Protein AF-A0A518CTK1-F1 (afdb_monomer_lite)

Secondary structure (DSSP, 8-state):
--THHHHHHHHHHHHHHHHHHHHHHHHHHHHHHHHHHTT------HHHHHHHHHHHHHHHHHHHHHTT-S-PPP-

Radius of gyration: 16.84 Å; chains: 1; bounding box: 42×26×44 Å

Sequence (75 aa):
MQPWHLLVYALASWMNREQQLAIEYLKTENSILREKIGKKRILLTDEQRRRLAVKGKQLGRKLLSELSAIFTPVP

Organism: NCBI:txid2528007

Foldseek 3Di:
DPPVVVVVVVVVVVVVVVVVVVLVVVLVVVVVVDVVCPPDDDDDDPVRLVVCLVVDVVCDDVSCVVSVPPDDRDD

Structure (mmCIF, N/CA/C/O backbone):
data_AF-A0A518CTK1-F1
#
_entry.id   AF-A0A518CTK1-F1
#
loop_
_atom_site.group_PDB
_atom_site.id
_atom_site.type_symbol
_atom_site.label_atom_id
_atom_site.label_alt_id
_atom_site.label_comp_id
_atom_site.label_asym_id
_atom_site.label_entity_id
_atom_site.label_seq_id
_atom_site.pdbx_PDB_ins_code
_atom_site.Cartn_x
_atom_site.Cartn_y
_atom_site.Cartn_z
_atom_site.occupancy
_atom_site.B_iso_or_equiv
_atom_site.auth_seq_id
_atom_site.auth_comp_id
_atom_site.auth_asym_id
_atom_site.auth_atom_id
_atom_site.pdbx_PDB_model_num
ATOM 1 N N . MET A 1 1 ? 22.009 -15.003 -23.903 1.00 70.31 1 MET A N 1
ATOM 2 C CA . MET A 1 1 ? 21.194 -13.837 -23.499 1.00 70.31 1 MET A CA 1
ATOM 3 C C . MET A 1 1 ? 21.190 -12.837 -24.640 1.00 70.31 1 MET A C 1
ATOM 5 O O . MET A 1 1 ? 22.252 -12.326 -24.968 1.00 70.31 1 MET A O 1
ATOM 9 N N . GLN A 1 2 ? 20.055 -12.614 -25.306 1.00 87.56 2 GLN A N 1
ATOM 10 C CA . GLN A 1 2 ? 20.001 -11.600 -26.367 1.00 87.56 2 GLN A CA 1
ATOM 11 C C . GLN A 1 2 ? 20.074 -10.190 -25.745 1.00 87.56 2 GLN A C 1
ATOM 13 O O . GLN A 1 2 ? 19.467 -9.989 -24.693 1.00 87.56 2 GLN A O 1
ATOM 18 N N . PRO A 1 3 ? 20.772 -9.222 -26.364 1.00 83.06 3 PRO A N 1
ATOM 19 C CA . PRO A 1 3 ? 21.095 -7.921 -25.761 1.00 83.06 3 PRO A CA 1
ATOM 20 C C . PRO A 1 3 ? 19.876 -7.097 -25.314 1.00 83.06 3 PRO A C 1
ATOM 22 O O . PRO A 1 3 ? 19.962 -6.345 -24.347 1.00 83.06 3 PRO A O 1
ATOM 25 N N . TRP A 1 4 ? 18.711 -7.291 -25.937 1.00 91.62 4 TRP A N 1
ATOM 26 C CA . TRP A 1 4 ? 17.472 -6.614 -25.547 1.00 91.62 4 TRP A CA 1
ATOM 27 C C . TRP A 1 4 ? 16.934 -7.045 -24.171 1.00 91.62 4 TRP A C 1
ATOM 29 O O . TRP A 1 4 ? 16.238 -6.264 -23.528 1.00 91.62 4 TRP A O 1
ATOM 39 N N . HIS A 1 5 ? 17.295 -8.233 -23.666 1.00 92.12 5 HIS A N 1
ATOM 40 C CA . HIS A 1 5 ? 16.886 -8.667 -22.324 1.00 92.12 5 HIS A CA 1
ATOM 41 C C . HIS A 1 5 ? 17.432 -7.727 -21.247 1.00 92.12 5 HIS A C 1
ATOM 43 O O . HIS A 1 5 ? 16.718 -7.404 -20.306 1.00 92.12 5 HIS A O 1
ATOM 49 N N . LEU A 1 6 ? 18.673 -7.246 -21.396 1.00 92.12 6 LEU A N 1
ATOM 50 C CA . LEU A 1 6 ? 19.285 -6.315 -20.443 1.00 92.12 6 LEU A CA 1
ATOM 51 C C . LEU A 1 6 ? 18.521 -4.989 -20.387 1.00 92.12 6 LEU A C 1
ATOM 53 O O . LEU A 1 6 ? 18.307 -4.455 -19.301 1.00 92.12 6 LEU A O 1
ATOM 57 N N . LEU A 1 7 ? 18.052 -4.500 -21.539 1.00 93.56 7 LEU A N 1
ATOM 58 C CA . LEU A 1 7 ? 17.223 -3.296 -21.619 1.00 93.56 7 LEU A CA 1
ATOM 59 C C . LEU A 1 7 ? 15.876 -3.500 -20.914 1.00 93.56 7 LEU A C 1
ATOM 61 O O . LEU A 1 7 ? 15.460 -2.652 -20.128 1.00 93.56 7 LEU A O 1
ATOM 65 N N . VAL A 1 8 ? 15.227 -4.648 -21.134 1.00 95.19 8 VAL A N 1
ATOM 66 C CA . VAL A 1 8 ? 13.963 -4.992 -20.465 1.00 95.19 8 VAL A CA 1
ATOM 67 C C . VAL A 1 8 ? 14.155 -5.130 -18.953 1.00 95.19 8 VAL A C 1
ATOM 69 O O . VAL A 1 8 ? 13.356 -4.591 -18.192 1.00 95.19 8 VAL A O 1
ATOM 72 N N . TYR A 1 9 ? 15.224 -5.786 -18.493 1.00 94.19 9 TYR A N 1
ATOM 73 C CA . TYR A 1 9 ? 15.516 -5.915 -17.064 1.00 94.19 9 TYR A CA 1
ATOM 74 C C . TYR A 1 9 ? 15.829 -4.574 -16.405 1.00 94.19 9 TYR A C 1
ATOM 76 O O . TYR A 1 9 ? 15.349 -4.322 -15.298 1.00 94.19 9 TYR A O 1
ATOM 84 N N . ALA A 1 10 ? 16.596 -3.707 -17.066 1.00 93.12 10 ALA A N 1
ATOM 85 C CA . ALA A 1 10 ? 16.882 -2.369 -16.565 1.00 93.12 10 ALA A CA 1
ATOM 86 C C . ALA A 1 10 ? 15.591 -1.545 -16.431 1.00 93.12 10 ALA A C 1
ATOM 88 O O . ALA A 1 10 ? 15.342 -0.961 -15.375 1.00 93.12 10 ALA A O 1
ATOM 89 N N . LEU A 1 11 ? 14.728 -1.576 -17.451 1.00 95.19 11 LEU A N 1
ATOM 90 C CA . LEU A 1 11 ? 13.443 -0.877 -17.440 1.00 95.19 11 LEU A CA 1
ATOM 91 C C . LEU A 1 11 ? 12.494 -1.424 -16.364 1.00 95.19 11 LEU A C 1
ATOM 93 O O . LEU A 1 11 ? 11.905 -0.651 -15.610 1.00 95.19 11 LEU A O 1
ATOM 97 N N . ALA A 1 12 ? 12.377 -2.749 -16.249 1.00 94.06 12 ALA A N 1
ATOM 98 C CA . ALA A 1 12 ? 11.559 -3.393 -15.225 1.00 94.06 12 ALA A CA 1
ATOM 99 C C . ALA A 1 12 ? 12.065 -3.059 -13.816 1.00 94.06 12 ALA A C 1
ATOM 101 O O . ALA A 1 12 ? 11.271 -2.757 -12.929 1.00 94.06 12 ALA A O 1
ATOM 102 N N . SER A 1 13 ? 13.385 -3.047 -13.620 1.00 92.88 13 SER A N 1
ATOM 103 C CA . SER A 1 13 ? 14.004 -2.690 -12.340 1.00 92.88 13 SER A CA 1
ATOM 104 C C . SER A 1 13 ? 13.754 -1.230 -11.972 1.00 92.88 13 SER A C 1
ATOM 106 O O . SER A 1 13 ? 13.493 -0.934 -10.808 1.00 92.88 13 SER A O 1
ATOM 108 N N . TRP A 1 14 ? 13.817 -0.319 -12.946 1.00 93.75 14 TRP A N 1
ATOM 109 C CA . TRP A 1 14 ? 13.498 1.093 -12.745 1.00 93.75 14 TRP A CA 1
ATOM 110 C C . TRP A 1 14 ? 12.029 1.287 -12.360 1.00 93.75 14 TRP A C 1
ATOM 112 O O . TRP A 1 14 ? 11.730 1.862 -11.315 1.00 93.75 14 TRP A O 1
ATOM 122 N N . MET A 1 15 ? 11.114 0.720 -13.148 1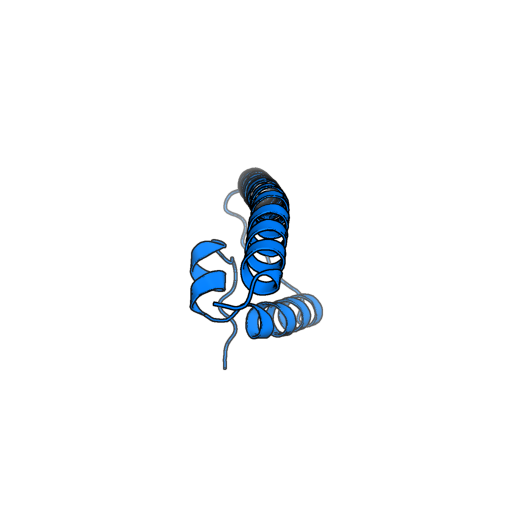.00 94.31 15 MET A N 1
ATOM 123 C CA . MET A 1 15 ? 9.676 0.805 -12.893 1.00 94.31 15 MET A CA 1
ATOM 124 C C . MET A 1 15 ? 9.298 0.196 -11.537 1.00 94.31 15 MET A C 1
ATOM 126 O O . MET A 1 15 ? 8.477 0.757 -10.815 1.00 94.31 15 MET A O 1
ATOM 130 N N . ASN A 1 16 ? 9.929 -0.915 -11.152 1.00 92.31 16 ASN A N 1
ATOM 131 C CA . ASN A 1 16 ? 9.691 -1.548 -9.859 1.00 92.31 16 ASN A CA 1
ATOM 132 C C . ASN A 1 16 ? 10.104 -0.649 -8.679 1.00 92.31 16 ASN A C 1
ATOM 134 O O . ASN A 1 16 ? 9.450 -0.675 -7.642 1.00 92.31 16 ASN A O 1
ATOM 138 N N . ARG A 1 17 ? 11.155 0.175 -8.819 1.00 91.50 17 ARG A N 1
ATOM 139 C CA . ARG A 1 17 ? 11.577 1.120 -7.765 1.00 91.50 17 ARG A CA 1
ATOM 140 C C . ARG A 1 17 ? 10.551 2.229 -7.549 1.00 91.50 17 ARG A C 1
ATOM 142 O O . ARG A 1 17 ? 10.162 2.469 -6.412 1.00 91.50 17 ARG A O 1
ATOM 149 N N . GLU A 1 18 ? 10.080 2.850 -8.627 1.00 91.38 18 GLU A N 1
ATOM 150 C CA . GLU A 1 18 ? 9.014 3.864 -8.576 1.00 91.38 18 GLU A CA 1
ATOM 151 C C . GLU A 1 18 ? 7.723 3.290 -7.968 1.00 91.38 18 GLU A C 1
ATOM 153 O O . GLU A 1 18 ? 7.117 3.888 -7.078 1.00 91.38 18 GLU A O 1
ATOM 158 N N . GLN A 1 19 ? 7.335 2.078 -8.382 1.00 89.88 19 GLN A N 1
ATOM 159 C CA . GLN A 1 19 ? 6.177 1.384 -7.811 1.00 89.88 19 GLN A CA 1
ATOM 160 C C . GLN A 1 19 ? 6.349 1.103 -6.314 1.00 89.88 19 GLN A C 1
ATOM 162 O O . GLN A 1 19 ? 5.396 1.261 -5.550 1.00 89.88 19 GLN A O 1
ATOM 167 N N . GLN A 1 20 ? 7.554 0.725 -5.879 1.00 90.12 20 GLN A N 1
ATOM 168 C CA . GLN A 1 20 ? 7.832 0.462 -4.470 1.00 90.12 20 GLN A CA 1
ATOM 169 C C . GLN A 1 20 ? 7.674 1.723 -3.612 1.00 90.12 20 GLN A C 1
ATOM 171 O O . GLN A 1 20 ? 7.078 1.642 -2.537 1.00 90.12 20 GLN A O 1
ATOM 176 N N . LEU A 1 21 ? 8.129 2.882 -4.102 1.00 93.38 21 LEU A N 1
ATOM 177 C CA . LEU A 1 21 ? 7.957 4.168 -3.416 1.00 93.38 21 LEU A CA 1
ATOM 178 C C . LEU A 1 21 ? 6.474 4.530 -3.255 1.00 93.38 21 LEU A C 1
ATOM 180 O O . LEU A 1 21 ? 6.043 4.920 -2.171 1.00 93.38 21 LEU A O 1
ATOM 184 N N . ALA A 1 22 ? 5.668 4.339 -4.303 1.00 91.12 22 ALA A N 1
ATOM 185 C CA . ALA A 1 22 ? 4.227 4.577 -4.232 1.00 91.12 22 ALA A CA 1
ATOM 186 C C . ALA A 1 22 ? 3.532 3.639 -3.226 1.00 91.12 22 ALA A C 1
ATOM 188 O O . ALA A 1 22 ? 2.670 4.072 -2.459 1.00 91.12 22 ALA A O 1
ATOM 189 N N . ILE A 1 23 ? 3.921 2.359 -3.189 1.00 88.69 23 ILE A N 1
ATOM 190 C CA . ILE A 1 23 ? 3.403 1.389 -2.213 1.00 88.69 23 ILE A CA 1
ATOM 191 C C . ILE A 1 23 ? 3.777 1.803 -0.787 1.00 88.69 23 ILE A C 1
ATOM 193 O O . ILE A 1 23 ? 2.932 1.745 0.105 1.00 88.69 23 ILE A O 1
ATOM 197 N N . GLU A 1 24 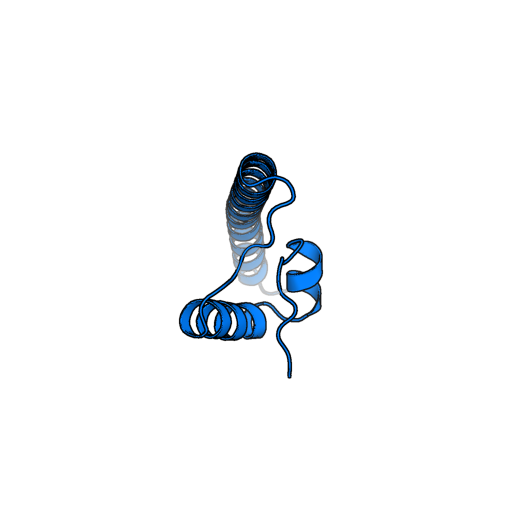? 5.023 2.210 -0.556 1.00 91.31 24 GLU A N 1
ATOM 198 C CA . GLU A 1 24 ? 5.506 2.632 0.759 1.00 91.31 24 GLU A CA 1
ATOM 199 C C . GLU A 1 24 ? 4.780 3.884 1.264 1.00 91.31 24 GLU A C 1
ATOM 201 O O . GLU A 1 24 ? 4.322 3.918 2.412 1.00 91.31 24 GLU A O 1
ATOM 206 N N . TYR A 1 25 ? 4.576 4.866 0.386 1.00 92.12 25 TYR A N 1
ATOM 207 C CA . TYR A 1 25 ? 3.778 6.048 0.687 1.00 92.12 25 TYR A CA 1
ATOM 208 C C . TYR A 1 25 ? 2.342 5.673 1.086 1.00 92.12 25 TYR A C 1
ATOM 210 O O . TYR A 1 25 ? 1.884 6.043 2.167 1.00 92.12 25 TYR A O 1
ATOM 218 N N . LEU A 1 26 ? 1.653 4.860 0.275 1.00 89.50 26 LEU A N 1
ATOM 219 C CA . LEU A 1 26 ? 0.274 4.435 0.552 1.00 89.50 26 LEU A CA 1
ATOM 220 C C . LEU A 1 26 ? 0.158 3.564 1.813 1.00 89.50 26 LEU A C 1
ATOM 222 O O . LEU A 1 26 ? -0.860 3.606 2.507 1.00 89.50 26 LEU A O 1
ATOM 226 N N . LYS A 1 27 ? 1.177 2.759 2.143 1.00 87.81 27 LYS A N 1
ATOM 227 C CA . LYS A 1 27 ? 1.234 2.026 3.421 1.00 87.81 27 LYS A CA 1
ATOM 228 C C . LYS A 1 27 ? 1.329 2.989 4.599 1.00 87.81 27 LYS A C 1
ATOM 230 O O . LYS A 1 27 ? 0.605 2.819 5.581 1.00 87.81 27 LYS A O 1
ATOM 235 N N . THR A 1 28 ? 2.187 3.998 4.484 1.00 90.88 28 THR A N 1
ATOM 236 C CA . THR A 1 28 ? 2.377 5.025 5.514 1.00 90.88 28 THR A CA 1
ATOM 237 C C . THR A 1 28 ? 1.092 5.819 5.728 1.00 90.88 28 THR A C 1
ATOM 239 O O . THR A 1 28 ? 0.629 5.952 6.860 1.00 90.88 28 THR A O 1
ATOM 242 N N . GLU A 1 29 ? 0.443 6.251 4.646 1.00 89.69 29 GLU A N 1
ATOM 243 C CA . GLU A 1 29 ? -0.843 6.944 4.703 1.00 89.69 29 GLU A CA 1
ATOM 244 C C . GLU A 1 29 ? -1.929 6.076 5.358 1.00 89.69 29 GLU A C 1
ATOM 246 O O . GLU A 1 29 ? -2.591 6.519 6.297 1.00 89.69 29 GLU A O 1
ATOM 251 N N . ASN A 1 30 ? -2.064 4.807 4.951 1.00 88.31 30 ASN A N 1
ATOM 252 C CA . ASN A 1 30 ? -2.996 3.869 5.584 1.00 88.31 30 ASN A CA 1
ATOM 253 C C . ASN A 1 30 ? -2.718 3.689 7.084 1.00 88.31 30 ASN A C 1
ATOM 255 O O . ASN A 1 30 ? -3.663 3.588 7.867 1.00 88.31 30 ASN A O 1
ATOM 259 N N . SER A 1 31 ? -1.450 3.652 7.503 1.00 85.81 31 SER A N 1
ATOM 260 C CA . SER A 1 31 ? -1.080 3.563 8.920 1.00 85.81 31 SER A CA 1
ATOM 261 C C . SER A 1 31 ? -1.530 4.800 9.697 1.00 85.81 31 SER A C 1
ATOM 263 O O . SER A 1 31 ? -2.188 4.667 10.728 1.00 85.81 31 SER A O 1
ATOM 265 N N . ILE A 1 32 ? -1.259 5.997 9.169 1.00 89.75 32 ILE A N 1
ATOM 266 C CA . ILE A 1 32 ? -1.678 7.269 9.775 1.00 89.75 32 ILE A CA 1
ATOM 267 C C . ILE A 1 32 ? -3.209 7.347 9.861 1.00 89.75 32 ILE A C 1
ATOM 269 O O . ILE A 1 32 ? -3.763 7.757 10.881 1.00 89.75 32 ILE A O 1
ATOM 273 N N . LEU A 1 33 ? -3.925 6.928 8.813 1.00 86.38 33 LEU A N 1
ATOM 274 C CA . LEU A 1 33 ? -5.389 6.898 8.815 1.00 86.38 33 LEU A CA 1
ATOM 275 C C . LEU A 1 33 ? -5.936 5.916 9.858 1.00 86.38 33 LEU A C 1
ATOM 277 O O . LEU A 1 33 ? -6.892 6.242 10.564 1.00 86.38 33 LEU A O 1
ATOM 281 N N . ARG A 1 34 ? -5.317 4.738 10.006 1.00 83.25 34 ARG A N 1
ATOM 282 C CA . ARG A 1 34 ? -5.672 3.770 11.056 1.00 83.25 34 ARG A CA 1
ATOM 283 C C . ARG A 1 34 ? -5.431 4.337 12.452 1.00 83.25 34 ARG A C 1
ATOM 285 O O . ARG A 1 34 ? -6.282 4.157 13.318 1.00 83.25 34 ARG A O 1
ATOM 292 N N . GLU A 1 35 ? -4.325 5.045 12.661 1.00 86.88 35 GLU A N 1
ATOM 293 C CA . GLU A 1 35 ? -4.023 5.716 13.928 1.00 86.88 35 GLU A CA 1
ATOM 294 C C . GLU A 1 35 ? -5.072 6.786 14.260 1.00 86.88 35 GLU A C 1
ATOM 296 O O . GLU A 1 35 ? -5.615 6.793 15.365 1.00 86.88 35 GLU A O 1
ATOM 301 N N . LYS A 1 36 ? -5.450 7.617 13.279 1.00 86.62 36 LYS A N 1
ATOM 302 C CA . LYS A 1 36 ? -6.489 8.650 13.438 1.00 86.62 36 LYS A CA 1
ATOM 303 C C . LYS A 1 36 ? -7.876 8.078 13.745 1.00 86.62 36 LYS A C 1
ATOM 305 O O . LYS A 1 36 ? -8.624 8.667 14.520 1.00 86.62 36 LYS A O 1
ATOM 310 N N . ILE A 1 37 ? -8.237 6.943 13.142 1.00 85.56 37 ILE A N 1
ATOM 311 C CA . ILE A 1 37 ? -9.499 6.235 13.431 1.00 85.56 37 ILE A CA 1
ATOM 312 C C . ILE A 1 37 ? -9.457 5.582 14.829 1.00 85.56 37 ILE A C 1
ATOM 314 O O . ILE A 1 37 ? -10.496 5.398 15.475 1.00 85.56 37 ILE A O 1
ATOM 318 N N . GLY A 1 38 ? -8.258 5.264 15.322 1.00 81.44 38 GLY A N 1
ATOM 319 C CA . GLY A 1 38 ? -8.022 4.661 16.627 1.00 81.44 38 GLY A CA 1
ATOM 320 C C . GLY A 1 38 ? -8.514 3.214 16.700 1.00 81.44 38 GLY A C 1
ATOM 321 O O . GLY A 1 38 ? -8.472 2.459 15.732 1.00 81.44 38 GLY A O 1
ATOM 322 N N . LYS A 1 39 ? -9.018 2.798 17.868 1.00 75.69 39 LYS A N 1
ATOM 323 C CA . LYS A 1 39 ? -9.495 1.419 18.113 1.00 75.69 39 LYS A CA 1
ATOM 324 C C . LYS A 1 39 ? -10.884 1.117 17.526 1.00 75.69 39 LYS A C 1
ATOM 326 O O . LYS A 1 39 ? -11.435 0.045 17.782 1.00 75.69 39 LYS A O 1
ATOM 331 N N . LYS A 1 40 ? -11.489 2.047 16.780 1.00 78.06 40 LYS A N 1
ATOM 332 C CA . LYS A 1 40 ? -12.817 1.839 16.189 1.00 78.06 40 LYS A CA 1
ATOM 333 C C . LYS A 1 40 ? -12.725 0.824 15.050 1.00 78.06 40 LYS A C 1
ATOM 335 O O .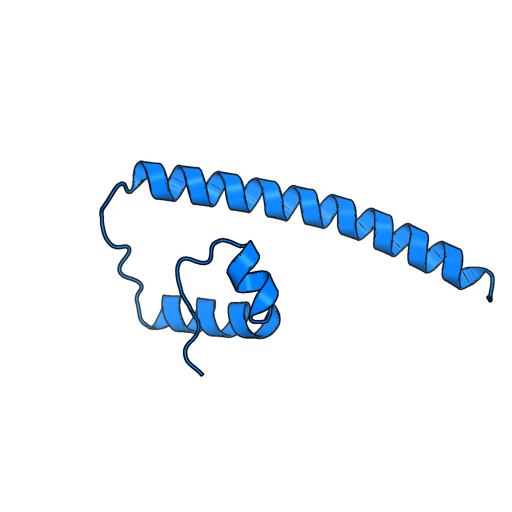 LYS A 1 40 ? -11.879 0.936 14.167 1.00 78.06 40 LYS A O 1
ATOM 340 N N . ARG A 1 41 ? -13.621 -0.169 15.055 1.00 73.38 41 ARG A N 1
ATOM 341 C CA . ARG A 1 41 ? -13.761 -1.103 13.929 1.00 73.38 41 ARG A CA 1
ATOM 342 C C . ARG A 1 41 ? -14.188 -0.326 12.684 1.00 73.38 41 ARG A C 1
ATOM 344 O O . ARG A 1 41 ? -15.207 0.358 12.707 1.00 73.38 41 ARG A O 1
ATOM 351 N N . ILE A 1 42 ? -13.424 -0.464 11.602 1.00 79.00 42 ILE A N 1
ATOM 352 C CA . ILE A 1 42 ? -13.794 0.070 10.289 1.00 79.00 42 ILE A CA 1
ATOM 353 C C . ILE A 1 42 ? -14.861 -0.860 9.706 1.00 79.00 42 ILE A C 1
ATOM 355 O O . ILE A 1 42 ? -14.560 -1.972 9.273 1.00 79.00 42 ILE A O 1
ATOM 359 N N . LEU A 1 43 ? -16.120 -0.423 9.739 1.00 80.94 43 LEU A N 1
ATOM 360 C CA . LEU A 1 43 ? -17.227 -1.132 9.105 1.00 80.94 43 LEU A CA 1
ATOM 361 C C . LEU A 1 43 ? -17.258 -0.775 7.620 1.00 80.94 43 LEU A C 1
ATOM 363 O O . LEU A 1 43 ? -17.563 0.356 7.251 1.00 80.94 43 LEU A O 1
ATOM 367 N N . LEU A 1 44 ? -16.926 -1.750 6.779 1.00 82.75 44 LEU A N 1
ATOM 368 C CA . LEU A 1 44 ? -16.990 -1.609 5.330 1.00 82.75 44 LEU A CA 1
ATOM 369 C C . LEU A 1 44 ? -18.370 -2.022 4.816 1.00 82.75 44 LEU A C 1
ATOM 371 O O . LEU A 1 44 ? -18.883 -3.093 5.172 1.00 82.75 44 LEU A O 1
ATOM 375 N N . THR A 1 45 ? -18.934 -1.219 3.918 1.00 88.62 45 THR A N 1
ATOM 376 C CA . THR A 1 45 ? -20.134 -1.594 3.161 1.00 88.62 45 THR A CA 1
ATOM 377 C C . THR A 1 45 ? -19.840 -2.787 2.250 1.00 88.62 45 THR A C 1
ATOM 379 O O . THR A 1 45 ? -18.682 -3.062 1.918 1.00 88.62 45 THR A O 1
ATOM 382 N N . ASP A 1 46 ? -20.875 -3.510 1.823 1.00 88.75 46 ASP A N 1
ATOM 383 C CA . ASP A 1 46 ? -20.694 -4.676 0.946 1.00 88.75 46 ASP A CA 1
ATOM 384 C C . ASP A 1 46 ? -20.021 -4.291 -0.383 1.00 88.75 46 ASP A C 1
ATOM 386 O O . ASP A 1 46 ? -19.153 -5.011 -0.877 1.00 88.75 46 ASP A O 1
ATOM 390 N N . GLU A 1 47 ? -20.310 -3.093 -0.898 1.00 91.50 47 GLU A N 1
ATOM 391 C CA . GLU A 1 47 ? -19.662 -2.531 -2.088 1.00 91.50 47 GLU A CA 1
ATOM 392 C C . GLU A 1 47 ? -18.166 -2.246 -1.863 1.00 91.50 47 GLU A C 1
ATOM 394 O O . GLU A 1 47 ? -17.327 -2.477 -2.738 1.00 91.50 47 GLU A O 1
ATOM 399 N N . GLN A 1 48 ? -17.792 -1.753 -0.677 1.00 87.12 48 GLN A N 1
ATOM 400 C CA . GLN A 1 48 ? -16.384 -1.562 -0.315 1.00 87.12 48 GLN A CA 1
ATOM 401 C C . GLN A 1 48 ? -15.661 -2.909 -0.171 1.00 87.12 48 GLN A C 1
ATOM 403 O O . GLN A 1 48 ? -14.550 -3.064 -0.684 1.00 87.12 48 GLN A O 1
ATOM 408 N N . ARG A 1 49 ? -1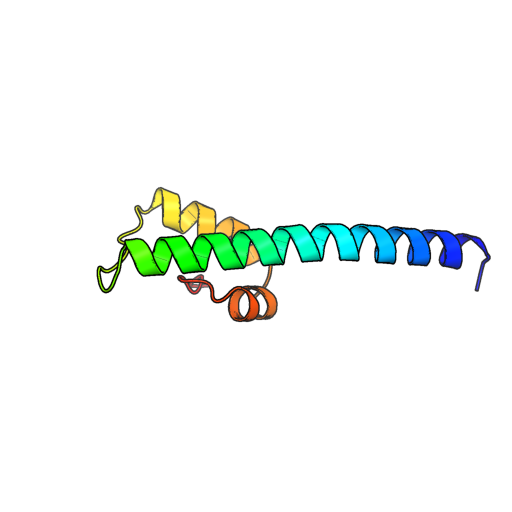6.300 -3.907 0.455 1.00 86.19 49 ARG A N 1
ATOM 409 C CA . ARG A 1 49 ? -15.751 -5.268 0.583 1.00 86.19 49 ARG A CA 1
ATOM 410 C C . ARG A 1 49 ? -15.565 -5.937 -0.776 1.00 86.19 49 ARG A C 1
ATOM 412 O O . ARG A 1 49 ? -14.499 -6.494 -1.025 1.00 86.19 49 ARG A O 1
ATOM 419 N N . ARG A 1 50 ? -16.541 -5.826 -1.684 1.00 89.94 50 ARG A N 1
ATOM 420 C CA . ARG A 1 50 ? -16.450 -6.368 -3.049 1.00 89.94 50 ARG A CA 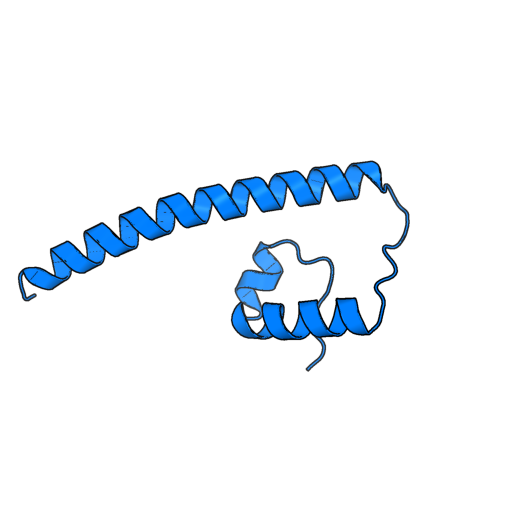1
ATOM 421 C C . ARG A 1 50 ? -15.288 -5.753 -3.824 1.00 89.94 50 ARG A C 1
ATOM 423 O O . ARG A 1 50 ? -14.510 -6.483 -4.436 1.00 89.94 50 ARG A O 1
ATOM 430 N N . ARG A 1 51 ? -15.121 -4.427 -3.761 1.00 88.94 51 ARG A N 1
ATOM 431 C CA . ARG A 1 51 ? -13.990 -3.739 -4.406 1.00 88.94 51 ARG A CA 1
ATOM 432 C C . ARG A 1 51 ? -12.642 -4.205 -3.855 1.00 88.94 51 ARG A C 1
ATOM 434 O O . ARG A 1 51 ? -11.743 -4.501 -4.644 1.00 88.94 51 ARG A O 1
ATOM 441 N N . LEU A 1 52 ? -12.513 -4.340 -2.532 1.00 86.94 52 LEU A N 1
ATOM 442 C CA . LEU A 1 52 ? -11.297 -4.876 -1.911 1.00 86.94 52 LEU A CA 1
ATOM 443 C C . LEU A 1 52 ? -11.041 -6.338 -2.285 1.00 86.94 52 LEU A C 1
ATOM 445 O O . LEU A 1 52 ? -9.895 -6.694 -2.532 1.00 86.94 52 LEU A O 1
ATOM 449 N N . ALA A 1 53 ? -12.075 -7.173 -2.386 1.00 84.31 53 ALA A N 1
ATOM 450 C CA . ALA A 1 53 ? -11.927 -8.569 -2.788 1.00 84.31 53 ALA A CA 1
ATOM 451 C C . ALA A 1 53 ? -11.426 -8.702 -4.236 1.00 84.31 53 ALA A C 1
ATOM 453 O O . ALA A 1 53 ? -10.499 -9.467 -4.497 1.00 84.31 53 ALA A O 1
ATOM 454 N N . VAL A 1 54 ? -11.972 -7.915 -5.172 1.00 88.56 54 VAL A N 1
ATOM 455 C CA . VAL A 1 54 ? -11.530 -7.918 -6.579 1.00 88.56 54 VAL A CA 1
ATOM 456 C C . VAL A 1 54 ? -10.073 -7.469 -6.698 1.00 88.56 54 VAL A C 1
ATOM 458 O O . VAL A 1 54 ? -9.278 -8.137 -7.359 1.00 88.56 54 VAL A O 1
ATOM 461 N N . LYS A 1 55 ? -9.695 -6.374 -6.024 1.00 85.25 55 LYS A N 1
ATOM 462 C CA . LYS A 1 55 ? -8.307 -5.884 -6.023 1.00 85.25 55 LYS A CA 1
ATOM 463 C C . LYS A 1 55 ? -7.363 -6.843 -5.292 1.00 85.25 55 LYS A C 1
ATOM 465 O O . LYS A 1 55 ? -6.277 -7.126 -5.783 1.00 85.25 55 LYS A O 1
ATOM 470 N N . GLY A 1 56 ? -7.795 -7.419 -4.173 1.00 82.44 56 GLY A N 1
ATOM 471 C CA . GLY A 1 56 ? -7.028 -8.404 -3.414 1.00 82.44 56 GLY A CA 1
ATOM 472 C C . GLY A 1 56 ? -6.784 -9.703 -4.184 1.00 82.44 56 GLY A C 1
ATOM 473 O O . GLY A 1 56 ? -5.686 -10.252 -4.123 1.00 82.44 56 GLY A O 1
ATOM 474 N N . LYS A 1 57 ? -7.757 -10.161 -4.982 1.00 83.69 57 LYS A N 1
ATOM 475 C CA . LYS A 1 57 ? -7.588 -11.326 -5.863 1.00 83.69 57 LYS A CA 1
ATOM 476 C C . LYS A 1 57 ? -6.463 -11.116 -6.882 1.00 83.69 57 LYS A C 1
ATOM 478 O O . LYS A 1 57 ? -5.730 -12.059 -7.155 1.00 83.69 57 LYS A O 1
ATOM 483 N N . GLN A 1 58 ? -6.305 -9.898 -7.407 1.00 82.88 58 GLN A N 1
ATOM 484 C CA . GLN A 1 58 ? -5.233 -9.552 -8.354 1.00 82.88 58 GLN A CA 1
ATOM 485 C C . GLN A 1 58 ? -3.846 -9.517 -7.694 1.00 82.88 58 GLN A C 1
ATOM 487 O O . GLN A 1 58 ? -2.862 -9.870 -8.333 1.00 82.88 58 GLN A O 1
ATOM 492 N N . LEU A 1 59 ? -3.771 -9.118 -6.422 1.00 80.69 59 LEU A N 1
ATOM 493 C CA . LEU A 1 59 ? -2.517 -9.028 -5.663 1.00 80.69 59 LEU A CA 1
ATOM 494 C C . LEU A 1 59 ? -2.043 -10.393 -5.131 1.00 80.69 59 LEU A C 1
ATOM 496 O O . LEU A 1 59 ? -0.852 -10.596 -4.902 1.00 80.69 59 LEU A O 1
ATOM 500 N N . GLY A 1 60 ? -2.964 -11.342 -4.937 1.00 79.94 60 GLY A N 1
ATOM 501 C CA . GLY A 1 60 ? -2.669 -12.656 -4.368 1.00 79.94 60 GLY A CA 1
ATOM 502 C C . GLY A 1 60 ? -2.441 -12.627 -2.848 1.00 79.94 60 GLY A C 1
ATOM 503 O O . GLY A 1 60 ? -2.248 -11.582 -2.226 1.00 79.94 60 GLY A O 1
ATOM 504 N N . ARG A 1 61 ? -2.479 -13.808 -2.211 1.00 71.38 61 ARG A N 1
ATOM 505 C CA . ARG A 1 61 ? -2.475 -13.940 -0.736 1.00 71.38 61 ARG A CA 1
ATOM 506 C C . ARG A 1 61 ? -1.199 -13.411 -0.069 1.00 71.38 61 ARG A C 1
ATOM 508 O O . ARG A 1 61 ? -1.282 -12.800 0.992 1.00 71.38 61 ARG A O 1
ATOM 515 N N . LYS A 1 62 ? -0.036 -13.628 -0.690 1.00 70.31 62 LYS A N 1
ATOM 516 C CA . LYS A 1 62 ? 1.266 -13.218 -0.140 1.00 70.31 62 LYS A CA 1
ATOM 517 C C . LYS A 1 62 ? 1.388 -11.695 -0.077 1.00 70.31 62 LYS A C 1
ATOM 519 O O . LYS A 1 62 ? 1.647 -11.144 0.988 1.00 70.31 62 LYS A O 1
ATOM 524 N N . LEU A 1 63 ? 1.080 -11.011 -1.176 1.00 72.44 63 LEU A N 1
ATOM 525 C CA . LEU A 1 63 ? 1.177 -9.556 -1.237 1.00 72.44 63 LEU A CA 1
ATOM 526 C C . LEU A 1 63 ? 0.140 -8.883 -0.325 1.00 72.44 63 LEU A C 1
ATOM 528 O O . LEU A 1 63 ? 0.451 -7.914 0.357 1.00 72.44 63 LEU A O 1
ATOM 532 N N . LEU A 1 64 ? -1.069 -9.447 -0.215 1.00 75.56 64 LEU A N 1
ATOM 533 C CA . LEU A 1 64 ? -2.074 -8.986 0.751 1.00 75.56 64 LEU A CA 1
ATOM 534 C C . LEU A 1 64 ? -1.580 -9.037 2.205 1.00 75.56 64 LEU A C 1
ATOM 536 O O . LEU A 1 64 ? -1.843 -8.103 2.964 1.00 75.56 64 LEU A O 1
ATOM 540 N N . SER A 1 65 ? -0.850 -10.091 2.587 1.00 69.12 65 SER A N 1
ATOM 541 C CA . SER A 1 65 ? -0.256 -10.175 3.928 1.00 69.12 65 SER A CA 1
ATOM 542 C C . SER A 1 65 ? 0.824 -9.110 4.158 1.00 69.12 65 SER A C 1
ATOM 544 O O . SER A 1 65 ? 0.850 -8.481 5.213 1.00 69.12 65 SER A O 1
ATOM 546 N N . GLU A 1 66 ? 1.645 -8.818 3.146 1.00 69.62 66 GLU A N 1
ATOM 547 C CA . GLU A 1 66 ? 2.706 -7.800 3.207 1.00 69.62 66 GLU A CA 1
ATOM 548 C C . GLU A 1 66 ? 2.168 -6.359 3.205 1.00 69.62 66 GLU A C 1
ATOM 550 O O . GLU A 1 66 ? 2.825 -5.435 3.693 1.00 69.62 66 GLU A O 1
ATOM 555 N N . LEU A 1 67 ? 0.969 -6.140 2.659 1.00 66.75 67 LEU A N 1
ATOM 556 C CA . LEU A 1 67 ? 0.281 -4.847 2.677 1.00 66.75 67 LEU A CA 1
ATOM 557 C C . LEU A 1 67 ? -0.406 -4.551 4.017 1.00 66.75 67 LEU A C 1
ATOM 559 O O . LEU A 1 67 ? -1.044 -3.506 4.147 1.00 66.75 67 LEU A O 1
ATOM 563 N N . SER A 1 68 ? -0.287 -5.433 5.019 1.00 60.97 68 SER A N 1
ATOM 564 C CA . SER A 1 68 ? -1.010 -5.330 6.296 1.00 60.97 68 SER A CA 1
ATOM 565 C C . SER A 1 68 ? -2.524 -5.180 6.089 1.00 60.97 68 SER A C 1
ATOM 567 O O . SER A 1 68 ? -3.193 -4.428 6.807 1.00 60.97 68 SER A O 1
ATOM 569 N N . ALA A 1 69 ? -3.049 -5.852 5.051 1.00 60.81 69 ALA A N 1
ATOM 570 C CA . ALA A 1 69 ? -4.418 -5.677 4.597 1.00 60.81 69 ALA A CA 1
ATOM 571 C C . ALA A 1 69 ? -5.394 -5.861 5.766 1.00 60.81 69 ALA A C 1
ATOM 573 O O . ALA A 1 69 ? -5.395 -6.880 6.451 1.00 60.81 69 ALA A O 1
ATOM 574 N N . ILE A 1 70 ? -6.247 -4.855 5.973 1.00 59.59 70 ILE A N 1
ATOM 575 C CA . ILE A 1 70 ? -7.263 -4.832 7.038 1.00 59.59 70 ILE A CA 1
ATOM 576 C C . ILE A 1 70 ? -8.301 -5.951 6.832 1.00 59.59 70 ILE A C 1
ATOM 578 O O . ILE A 1 70 ? -9.029 -6.314 7.752 1.00 59.59 70 ILE A O 1
ATOM 582 N N . PHE A 1 71 ? -8.359 -6.513 5.622 1.00 55.25 71 PHE A N 1
ATOM 583 C CA . PHE A 1 71 ? -9.317 -7.530 5.232 1.00 55.25 71 PHE A CA 1
ATOM 584 C C . PHE A 1 71 ? -8.626 -8.723 4.570 1.00 55.25 71 PHE A C 1
ATOM 586 O O . PHE A 1 71 ? -7.793 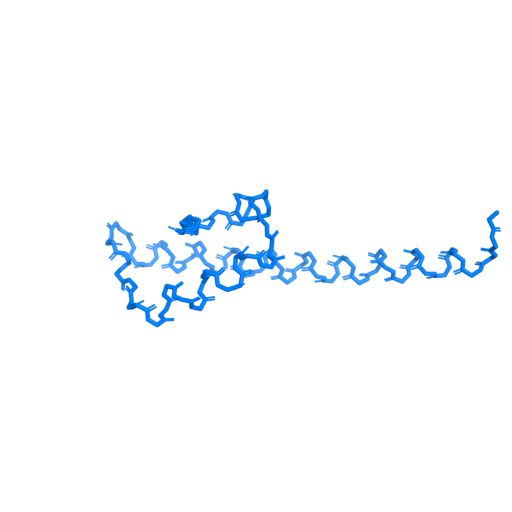-8.560 3.678 1.00 55.25 71 PHE A O 1
ATOM 593 N N . THR A 1 72 ? -9.027 -9.927 4.967 1.00 55.69 72 THR A N 1
ATOM 594 C CA . THR A 1 72 ? -8.677 -11.166 4.271 1.00 55.69 72 THR A CA 1
ATOM 595 C C . THR A 1 72 ? -9.802 -11.484 3.285 1.00 55.69 72 THR A C 1
ATOM 597 O O . THR A 1 72 ? -10.936 -11.669 3.727 1.00 55.69 72 THR A O 1
ATOM 600 N N . PRO A 1 73 ? -9.554 -11.526 1.962 1.00 54.44 73 PRO A N 1
ATOM 601 C CA . PRO A 1 73 ? -10.586 -11.936 1.020 1.00 54.44 73 PRO A CA 1
ATOM 602 C C . PRO A 1 73 ? -10.959 -13.398 1.289 1.00 54.44 73 PRO A C 1
ATOM 604 O O . PRO A 1 73 ? -10.102 -14.283 1.256 1.00 54.44 73 PRO A O 1
ATOM 607 N N . VAL A 1 74 ? -12.234 -13.625 1.595 1.00 49.44 74 VAL A N 1
ATOM 608 C CA . VAL A 1 74 ? -12.829 -14.962 1.711 1.00 49.44 74 VAL A CA 1
ATOM 609 C C . VAL A 1 74 ? -12.860 -15.587 0.304 1.00 49.44 74 VAL A C 1
ATOM 611 O O . VAL A 1 74 ? -13.108 -14.837 -0.647 1.00 49.44 74 VAL A O 1
ATOM 614 N N . PRO A 1 75 ? -12.524 -16.885 0.145 1.00 50.91 75 PRO A N 1
ATOM 615 C CA . PRO A 1 75 ? -12.594 -17.577 -1.145 1.00 50.91 75 PRO A CA 1
ATOM 616 C C . PRO A 1 75 ? -13.976 -17.502 -1.800 1.00 50.91 75 PRO A C 1
ATOM 618 O O . PRO A 1 75 ? -14.984 -17.487 -1.058 1.00 50.91 75 PRO A O 1
#

pLDDT: mean 82.59, std 11.61, range [49.44, 95.19]